Protein AF-A0A7V5V7D2-F1 (afdb_monomer_lite)

Secondary structure (DSSP, 8-state):
-----TTSGGGSS-TTSSPPPPP--SSSEETTEEPPHHHHS--HHHHHHHHHHHHHHHHHHH-GGGGGG----HHHHHHHHHTT-HHHHHHHHT-

pLDDT: mean 74.31, std 16.1, range [40.56, 91.81]

Foldseek 3Di:
DDDPDPPAVCVPDPNFLFHWADDDDDDQADPNDGDDVLVVVPPPLSVVLNRLLRRLVCCLVPPLVSLLRGDDDPSNLVSCVVVVNNVVSVVSNVD

Sequence (95 aa):
GVLGCSESVTNDTFSHGLLKHPQYTRPRIFENCEVPAELLTGNHAEIAAFRLSQSVRLTIERRPELLAGVTFTDKERKVLSRVGLLDDVLRLQNT

Structure (mmCIF, N/CA/C/O backbone):
data_AF-A0A7V5V7D2-F1
#
_entry.id   AF-A0A7V5V7D2-F1
#
loop_
_atom_site.group_PDB
_atom_site.id
_atom_site.type_symbol
_atom_site.label_atom_id
_atom_site.label_alt_id
_atom_site.label_comp_id
_atom_site.label_asym_id
_atom_site.label_entity_id
_atom_site.label_seq_id
_atom_site.pdbx_PDB_ins_code
_atom_site.Cartn_x
_atom_site.Cartn_y
_atom_site.Cartn_z
_atom_site.occupancy
_atom_site.B_iso_or_equiv
_atom_site.auth_seq_id
_atom_site.auth_comp_id
_atom_site.auth_asym_id
_atom_site.auth_atom_id
_atom_site.pdbx_PDB_model_num
ATOM 1 N N . GLY A 1 1 ? 29.578 -4.066 18.246 1.00 43.38 1 GLY A N 1
ATOM 2 C CA . GLY A 1 1 ? 29.403 -4.387 16.818 1.00 43.38 1 GLY A CA 1
ATOM 3 C C . GLY A 1 1 ? 28.601 -3.273 16.194 1.00 43.38 1 GLY A C 1
ATOM 4 O O . GLY A 1 1 ? 27.555 -2.939 16.726 1.00 43.38 1 GLY A O 1
ATOM 5 N N . VAL A 1 2 ? 29.164 -2.633 15.175 1.00 43.16 2 VAL A N 1
ATOM 6 C CA . VAL A 1 2 ? 28.718 -1.368 14.580 1.00 43.16 2 VAL A CA 1
ATOM 7 C C . VAL A 1 2 ? 27.532 -1.634 13.647 1.00 43.16 2 VAL A C 1
ATOM 9 O O . VAL A 1 2 ? 27.697 -2.301 12.630 1.00 43.16 2 VAL A O 1
ATOM 12 N N . LEU A 1 3 ? 26.341 -1.145 14.000 1.00 46.75 3 LEU A N 1
ATOM 13 C CA . LEU A 1 3 ? 25.191 -1.093 13.094 1.00 46.75 3 LEU A CA 1
ATOM 14 C C . LEU A 1 3 ? 25.367 0.143 12.206 1.00 46.75 3 LEU A C 1
ATOM 16 O O . LEU A 1 3 ? 25.176 1.273 12.649 1.00 46.75 3 LEU A O 1
ATOM 20 N N . GLY A 1 4 ? 25.827 -0.072 10.975 1.00 42.78 4 GLY A N 1
ATOM 21 C CA . GLY A 1 4 ? 25.874 0.968 9.955 1.00 42.78 4 GLY A CA 1
ATOM 22 C C . GLY A 1 4 ? 24.461 1.325 9.486 1.00 42.78 4 GLY A C 1
ATOM 23 O O . GLY A 1 4 ? 23.663 0.436 9.209 1.00 42.78 4 GLY A O 1
ATOM 24 N N . CYS A 1 5 ? 24.202 2.628 9.360 1.00 41.97 5 CYS A N 1
ATOM 25 C CA . CYS A 1 5 ? 22.970 3.265 8.873 1.00 41.97 5 CYS A CA 1
ATOM 26 C C . CYS A 1 5 ? 21.747 3.215 9.805 1.00 41.97 5 CYS A C 1
ATOM 28 O O . CYS A 1 5 ? 20.857 2.373 9.685 1.00 41.97 5 CYS A O 1
ATOM 30 N N . SER A 1 6 ? 21.644 4.255 10.635 1.00 44.66 6 SER A N 1
ATOM 31 C CA . SER A 1 6 ? 20.481 4.629 11.452 1.00 44.66 6 SER A CA 1
ATOM 32 C C . SER A 1 6 ? 19.212 4.987 10.652 1.00 44.66 6 SER A C 1
ATOM 34 O O . SER A 1 6 ? 18.186 5.279 11.254 1.00 44.66 6 SER A O 1
ATOM 36 N N . GLU A 1 7 ? 19.251 4.965 9.315 1.00 45.69 7 GLU A N 1
ATOM 37 C CA . GLU A 1 7 ? 18.092 5.233 8.443 1.00 45.69 7 GLU A CA 1
ATOM 38 C C . GLU A 1 7 ? 17.262 3.982 8.104 1.00 45.69 7 GLU A C 1
ATOM 40 O O . GLU A 1 7 ? 16.158 4.107 7.576 1.00 45.69 7 GLU A O 1
ATOM 45 N N . SER A 1 8 ? 17.743 2.773 8.422 1.00 43.75 8 SER A N 1
ATOM 46 C CA . SER A 1 8 ? 17.006 1.534 8.105 1.00 43.75 8 SER A CA 1
ATOM 47 C C . SER A 1 8 ? 15.814 1.287 9.038 1.00 43.75 8 SER A C 1
ATOM 49 O O . SER A 1 8 ? 14.826 0.692 8.623 1.00 43.75 8 SER A O 1
ATOM 51 N N . VAL A 1 9 ? 15.869 1.814 10.266 1.00 41.94 9 VAL A N 1
ATOM 52 C CA . VAL A 1 9 ? 14.936 1.460 11.352 1.00 41.94 9 VAL A CA 1
ATOM 53 C C . VAL A 1 9 ? 13.559 2.127 11.203 1.00 41.94 9 VAL A C 1
ATOM 55 O O . VAL A 1 9 ? 12.562 1.623 11.712 1.00 41.94 9 VAL A O 1
ATOM 58 N N . THR A 1 10 ? 13.451 3.237 10.471 1.00 44.94 10 THR A N 1
ATOM 59 C CA . THR A 1 10 ? 12.162 3.943 10.316 1.00 44.94 10 THR A CA 1
ATOM 60 C C . THR A 1 10 ? 11.306 3.368 9.181 1.00 44.94 10 THR A C 1
ATOM 62 O O . THR A 1 10 ? 10.090 3.551 9.155 1.00 44.94 10 THR A O 1
ATOM 65 N N . ASN A 1 11 ? 11.925 2.634 8.252 1.00 42.91 11 ASN A N 1
ATOM 66 C CA . ASN A 1 11 ? 11.246 1.952 7.143 1.00 42.91 11 ASN A CA 1
ATOM 67 C C . ASN A 1 11 ? 11.107 0.436 7.401 1.00 42.91 11 ASN A C 1
ATOM 69 O O . ASN A 1 11 ? 10.815 -0.355 6.498 1.00 42.91 11 ASN A O 1
ATOM 73 N N . ASP A 1 12 ? 11.388 0.030 8.640 1.00 40.56 12 ASP A N 1
ATOM 74 C CA . ASP A 1 12 ? 11.565 -1.347 9.061 1.00 40.56 12 ASP A CA 1
ATOM 75 C C . ASP A 1 12 ? 10.213 -1.998 9.356 1.00 40.56 12 ASP A C 1
ATOM 77 O O . ASP A 1 12 ? 9.625 -1.847 10.421 1.00 40.56 12 ASP A O 1
ATOM 81 N N . THR A 1 13 ? 9.733 -2.755 8.371 1.00 45.19 13 THR A N 1
ATOM 82 C CA . THR A 1 13 ? 8.993 -4.021 8.536 1.00 45.19 13 THR A CA 1
ATOM 83 C C . THR A 1 13 ? 7.592 -3.974 9.193 1.00 45.19 13 THR A C 1
ATOM 85 O O . THR A 1 13 ? 6.813 -4.894 8.957 1.00 45.19 13 THR A O 1
ATOM 88 N N . PHE A 1 14 ? 7.202 -2.901 9.889 1.00 47.53 14 PHE A N 1
ATOM 89 C CA . PHE A 1 14 ? 5.909 -2.738 10.577 1.00 47.53 14 PHE A CA 1
ATOM 90 C C . PHE A 1 14 ? 5.198 -1.403 10.297 1.00 47.53 14 PHE A C 1
ATOM 92 O O . PHE A 1 14 ? 4.136 -1.158 10.868 1.00 47.53 14 PHE A O 1
ATOM 99 N N . SER A 1 15 ? 5.737 -0.543 9.424 1.00 47.50 15 SER A N 1
ATOM 100 C CA . SER A 1 15 ? 5.409 0.893 9.400 1.00 47.50 15 SER A CA 1
ATOM 101 C C . SER A 1 15 ? 3.936 1.273 9.188 1.00 47.50 15 SER A C 1
ATOM 103 O O . SER A 1 15 ? 3.586 2.402 9.504 1.00 47.50 15 SER A O 1
ATOM 105 N N . HIS A 1 16 ? 3.051 0.377 8.736 1.00 57.41 16 HIS A N 1
ATOM 106 C CA . HIS A 1 16 ? 1.626 0.703 8.562 1.00 57.41 16 HIS A CA 1
ATOM 107 C C . HIS A 1 16 ? 0.658 -0.438 8.889 1.00 57.41 16 HIS A C 1
ATOM 109 O O . HIS A 1 16 ? -0.446 -0.446 8.367 1.00 57.41 16 HIS A O 1
ATOM 115 N N . GLY A 1 17 ? 1.047 -1.438 9.687 1.00 68.69 17 GLY A N 1
ATOM 116 C CA . GLY A 1 17 ? 0.146 -2.553 10.026 1.00 68.69 17 GLY A CA 1
ATOM 117 C C . GLY A 1 17 ? -0.235 -3.477 8.856 1.00 68.69 17 GLY A C 1
ATOM 118 O O . GLY A 1 17 ? -0.961 -4.434 9.071 1.00 68.69 17 GLY A O 1
ATOM 119 N N . LEU A 1 18 ? 0.275 -3.246 7.641 1.00 79.81 18 LEU A N 1
ATOM 120 C CA . LEU A 1 18 ? 0.053 -4.083 6.455 1.00 79.81 18 LEU A CA 1
ATOM 121 C C . LEU A 1 18 ? 1.140 -5.149 6.292 1.00 79.81 18 LEU A C 1
ATOM 123 O O . LEU A 1 18 ? 2.272 -4.990 6.754 1.00 79.81 18 LEU A O 1
ATOM 127 N N . LEU A 1 19 ? 0.825 -6.215 5.554 1.00 80.94 19 LEU A N 1
ATOM 128 C CA . LEU A 1 19 ? 1.827 -7.199 5.151 1.00 80.94 19 LEU A CA 1
ATOM 129 C C . LEU A 1 19 ? 2.828 -6.598 4.162 1.00 80.94 19 LEU A C 1
ATOM 131 O O . LEU A 1 19 ? 2.473 -5.827 3.270 1.00 80.94 19 LEU A O 1
ATOM 135 N N . LYS A 1 20 ? 4.099 -6.986 4.290 1.00 76.38 20 LYS A N 1
ATOM 136 C CA . LYS A 1 20 ? 5.176 -6.477 3.436 1.00 76.38 20 LYS A CA 1
ATOM 137 C C . LYS A 1 20 ? 4.923 -6.839 1.970 1.00 76.38 20 LYS A C 1
ATOM 139 O O . LYS A 1 20 ? 4.584 -7.977 1.648 1.00 76.38 20 LYS A O 1
ATOM 144 N N . HIS A 1 21 ? 5.117 -5.864 1.085 1.00 77.94 21 HIS A N 1
ATOM 145 C CA . HIS A 1 21 ? 5.030 -6.079 -0.356 1.00 77.94 21 HIS A CA 1
ATOM 146 C C . HIS A 1 21 ? 6.083 -7.101 -0.833 1.00 77.94 21 HIS A C 1
ATOM 148 O O . HIS A 1 21 ? 7.148 -7.223 -0.213 1.00 77.94 21 HIS A O 1
ATOM 154 N N . PRO A 1 22 ? 5.841 -7.801 -1.956 1.00 76.19 22 PRO A N 1
ATOM 155 C CA . PRO A 1 22 ? 6.837 -8.666 -2.570 1.00 76.19 22 PRO A CA 1
ATOM 156 C C . PRO A 1 22 ? 8.121 -7.881 -2.862 1.00 76.19 22 PRO A C 1
ATOM 158 O O . PRO A 1 22 ? 8.093 -6.713 -3.272 1.00 76.19 22 PRO A O 1
ATOM 161 N N . GLN A 1 23 ? 9.257 -8.520 -2.592 1.00 74.81 23 GLN A N 1
ATOM 162 C CA . GLN A 1 23 ? 10.576 -7.988 -2.904 1.00 74.81 23 GLN A CA 1
ATOM 163 C C . GLN A 1 23 ? 11.092 -8.682 -4.154 1.00 74.81 23 GLN A C 1
ATOM 165 O O . GLN A 1 23 ? 11.170 -9.906 -4.200 1.00 74.81 23 GLN A O 1
ATOM 170 N N . TYR A 1 24 ? 11.450 -7.881 -5.149 1.00 70.19 24 TYR A N 1
ATOM 171 C CA . TYR A 1 24 ? 12.009 -8.361 -6.402 1.00 70.19 24 TYR A CA 1
ATOM 172 C C . TYR A 1 24 ? 13.506 -8.084 -6.411 1.00 70.19 24 TYR A C 1
ATOM 174 O O . TYR A 1 24 ? 13.949 -6.969 -6.126 1.00 70.19 24 TYR A O 1
ATOM 182 N N . THR A 1 25 ? 14.281 -9.106 -6.747 1.00 71.75 25 THR A N 1
ATOM 183 C CA . THR A 1 25 ? 15.722 -9.015 -6.966 1.00 71.75 25 THR A CA 1
ATOM 184 C C . THR A 1 25 ? 16.035 -9.502 -8.377 1.00 71.75 25 THR A C 1
ATOM 186 O O . THR A 1 25 ? 15.170 -10.004 -9.089 1.00 71.75 25 THR A O 1
ATOM 189 N N . ARG A 1 26 ? 17.274 -9.295 -8.828 1.00 66.81 26 ARG A N 1
ATOM 190 C CA . ARG A 1 26 ? 17.723 -9.854 -10.110 1.00 66.81 26 ARG A CA 1
ATOM 191 C C . ARG A 1 26 ? 17.727 -11.388 -10.005 1.00 66.81 26 ARG A C 1
ATOM 193 O O . ARG A 1 26 ? 18.178 -11.875 -8.967 1.00 66.81 26 ARG A O 1
ATOM 200 N N . PRO A 1 27 ? 17.328 -12.140 -11.052 1.00 70.12 27 PRO A N 1
ATOM 201 C CA . PRO A 1 27 ? 17.078 -11.746 -12.453 1.00 70.12 27 PRO A CA 1
ATOM 202 C C . PRO A 1 27 ? 15.656 -11.222 -12.762 1.00 70.12 27 PRO A C 1
ATOM 204 O O . PRO A 1 27 ? 14.725 -11.422 -11.998 1.00 70.12 27 PRO A O 1
ATOM 207 N N . ARG A 1 28 ? 15.486 -10.545 -13.914 1.00 61.31 28 ARG A N 1
ATOM 208 C CA . ARG A 1 28 ? 14.225 -9.889 -14.351 1.00 61.31 28 ARG A CA 1
ATOM 209 C C . ARG A 1 28 ? 13.051 -10.855 -14.590 1.00 61.31 28 ARG A C 1
ATOM 211 O O . ARG A 1 28 ? 11.902 -10.428 -14.555 1.00 61.31 28 ARG A O 1
ATOM 218 N N . ILE A 1 29 ? 13.345 -12.120 -14.864 1.00 65.06 29 ILE A N 1
ATOM 219 C CA . ILE A 1 29 ? 12.361 -13.191 -15.008 1.00 65.06 29 ILE A CA 1
ATOM 220 C C . ILE A 1 29 ? 12.827 -14.296 -14.074 1.00 65.06 29 ILE A C 1
ATOM 222 O O . ILE A 1 29 ? 13.949 -14.786 -14.216 1.00 65.06 29 ILE A O 1
ATOM 226 N N . PHE A 1 30 ? 11.988 -14.656 -13.113 1.00 57.22 30 PHE A N 1
ATOM 227 C CA . PHE A 1 30 ? 12.255 -15.750 -12.192 1.00 57.22 30 PHE A CA 1
ATOM 228 C C . PHE A 1 30 ? 11.013 -16.637 -12.145 1.00 57.22 30 PHE A C 1
ATOM 230 O O . PHE A 1 30 ? 9.926 -16.141 -11.872 1.00 57.22 30 PHE A O 1
ATOM 237 N N . GLU A 1 31 ? 11.160 -17.919 -12.493 1.00 55.47 31 GLU A N 1
ATOM 238 C CA . GLU A 1 31 ? 10.067 -18.912 -12.505 1.00 55.47 31 GLU A CA 1
ATOM 239 C C . GLU A 1 31 ? 8.781 -18.425 -13.208 1.00 55.47 31 GLU A C 1
ATOM 241 O O . GLU A 1 31 ? 7.687 -18.477 -12.652 1.00 55.47 31 GLU A O 1
ATOM 246 N N . ASN A 1 32 ? 8.913 -17.895 -14.431 1.00 62.12 32 ASN A N 1
ATOM 247 C CA . ASN A 1 32 ? 7.811 -17.348 -15.243 1.00 62.12 32 ASN A CA 1
ATOM 248 C C . ASN A 1 32 ? 7.078 -16.135 -14.630 1.00 62.12 32 ASN A C 1
ATOM 250 O O . ASN A 1 32 ? 6.104 -15.657 -15.209 1.00 62.12 32 ASN A O 1
ATOM 254 N N . CYS A 1 33 ? 7.566 -15.592 -13.512 1.00 54.56 33 CYS A N 1
ATOM 255 C CA . CYS A 1 33 ? 7.143 -14.305 -12.979 1.00 54.56 33 CYS A CA 1
ATOM 256 C C . CYS A 1 33 ? 8.056 -13.212 -13.545 1.00 54.56 33 CYS A C 1
ATOM 258 O O . CYS A 1 33 ? 9.254 -13.159 -13.246 1.00 54.56 33 CYS A O 1
ATOM 260 N N . GLU A 1 34 ? 7.502 -12.343 -14.388 1.00 65.06 34 GLU A N 1
ATOM 261 C CA . GLU A 1 34 ? 8.211 -11.155 -14.857 1.00 65.06 34 GLU A CA 1
ATOM 262 C C . GLU A 1 34 ? 8.179 -10.059 -13.794 1.00 65.06 34 GLU A C 1
ATOM 264 O O . GLU A 1 34 ? 7.156 -9.818 -13.150 1.00 65.06 34 GLU A O 1
ATOM 269 N N . VAL A 1 35 ? 9.306 -9.365 -13.628 1.00 64.19 35 VAL A N 1
ATOM 270 C CA . VAL A 1 35 ? 9.343 -8.148 -12.818 1.00 64.19 35 VAL A CA 1
ATOM 271 C C . VAL A 1 35 ? 8.411 -7.105 -13.460 1.00 64.19 35 VAL A C 1
ATOM 273 O O . VAL A 1 35 ? 8.602 -6.785 -14.637 1.00 64.19 35 VAL A O 1
ATOM 276 N N . PRO A 1 36 ? 7.445 -6.554 -12.701 1.00 68.38 36 PRO A N 1
ATOM 277 C CA . PRO A 1 36 ? 6.496 -5.560 -13.191 1.00 68.38 36 PRO A CA 1
ATOM 278 C C . PRO A 1 36 ? 7.184 -4.394 -13.911 1.00 68.38 36 PRO A C 1
ATOM 280 O O . PRO A 1 36 ? 8.222 -3.895 -13.461 1.00 68.38 36 PRO A O 1
ATOM 283 N N . ALA A 1 37 ? 6.604 -3.939 -15.024 1.00 68.81 37 ALA A N 1
ATOM 284 C CA . ALA A 1 37 ? 7.165 -2.865 -15.846 1.00 68.81 37 ALA A CA 1
ATOM 285 C C . ALA A 1 37 ? 7.321 -1.543 -15.067 1.00 68.81 37 ALA A C 1
ATOM 287 O O . ALA A 1 37 ? 8.238 -0.758 -15.325 1.00 68.81 37 ALA A O 1
ATOM 288 N N . GLU A 1 38 ? 6.483 -1.330 -14.054 1.00 68.81 38 GLU A N 1
ATOM 289 C CA . GLU A 1 38 ? 6.527 -0.199 -13.128 1.00 68.81 38 GLU A CA 1
ATOM 290 C C . GLU A 1 38 ? 7.832 -0.170 -12.317 1.00 68.81 38 GLU A C 1
ATOM 292 O O . GLU A 1 38 ? 8.355 0.900 -12.016 1.00 68.81 38 GLU A O 1
ATOM 297 N N . LEU A 1 39 ? 8.417 -1.337 -12.015 1.00 65.50 39 LEU A N 1
ATOM 298 C CA . LEU A 1 39 ? 9.705 -1.442 -11.319 1.00 65.50 39 LEU A CA 1
ATOM 299 C C . LEU A 1 39 ? 10.909 -1.214 -12.246 1.00 65.50 39 LEU A C 1
ATOM 301 O O . LEU A 1 39 ? 12.016 -0.982 -11.763 1.00 65.50 39 LEU A O 1
ATOM 305 N N . LEU A 1 40 ? 10.705 -1.263 -13.565 1.00 65.94 40 LEU A N 1
ATOM 306 C CA . LEU A 1 40 ? 11.761 -1.146 -14.577 1.00 65.94 40 LEU A CA 1
ATOM 307 C C . LEU A 1 40 ? 11.917 0.274 -15.133 1.00 65.94 40 LEU A C 1
ATOM 309 O O . LEU A 1 40 ? 12.957 0.599 -15.700 1.00 65.94 40 LEU A O 1
ATOM 313 N N . THR A 1 41 ? 10.906 1.125 -14.963 1.00 66.38 41 THR A N 1
ATOM 314 C CA . THR A 1 41 ? 10.891 2.506 -15.480 1.00 66.38 41 THR A CA 1
ATOM 315 C C . THR A 1 41 ? 11.631 3.506 -14.588 1.00 66.38 41 THR A C 1
ATOM 317 O O . THR A 1 41 ? 11.845 4.643 -14.998 1.00 66.38 41 THR A O 1
ATOM 320 N N . GLY A 1 42 ? 12.042 3.109 -13.375 1.00 70.12 42 GLY A N 1
ATOM 321 C CA . GLY A 1 42 ? 12.786 3.969 -12.444 1.00 70.12 42 GLY A CA 1
ATOM 322 C C . GLY A 1 42 ? 11.957 5.097 -11.814 1.00 70.12 42 GLY A C 1
ATOM 323 O O . GLY A 1 42 ? 12.504 5.949 -11.117 1.00 70.12 42 GLY A 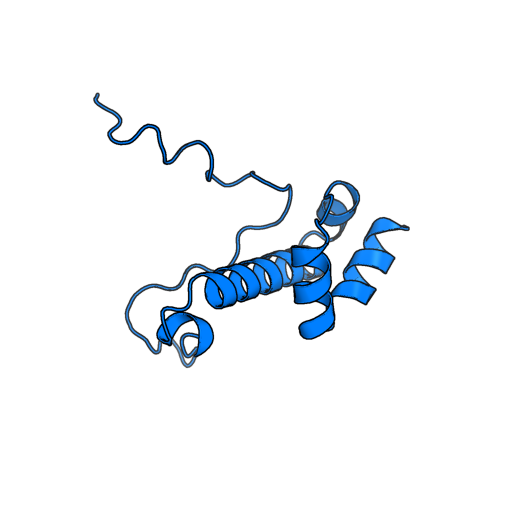O 1
ATOM 324 N N . ASN A 1 43 ? 10.638 5.118 -12.026 1.00 80.56 43 ASN A N 1
ATOM 325 C CA . ASN A 1 43 ? 9.764 6.127 -11.443 1.00 80.56 43 ASN A CA 1
ATOM 326 C C . ASN A 1 43 ? 9.427 5.765 -9.990 1.00 80.56 43 ASN A C 1
ATOM 328 O O . ASN A 1 43 ? 8.567 4.928 -9.723 1.00 80.56 43 ASN A O 1
ATOM 332 N N . HIS A 1 44 ? 10.089 6.427 -9.040 1.00 78.94 44 HIS A N 1
ATOM 333 C CA . HIS A 1 44 ? 9.898 6.186 -7.608 1.00 78.94 44 HIS A CA 1
ATOM 334 C C . HIS A 1 44 ? 8.433 6.288 -7.147 1.00 78.94 44 HIS A C 1
ATOM 336 O O . HIS A 1 44 ? 8.043 5.555 -6.238 1.00 78.94 44 HIS A O 1
ATOM 342 N N . ALA A 1 45 ? 7.614 7.146 -7.769 1.00 80.44 45 ALA A N 1
ATOM 343 C CA . ALA A 1 45 ? 6.204 7.293 -7.407 1.00 80.44 45 ALA A CA 1
ATOM 344 C C . ALA A 1 45 ? 5.365 6.080 -7.843 1.00 80.44 45 ALA A C 1
ATOM 346 O O . ALA A 1 45 ? 4.580 5.561 -7.051 1.00 80.44 45 ALA A O 1
ATOM 347 N N . GLU A 1 46 ? 5.571 5.591 -9.067 1.00 80.75 46 GLU A N 1
ATOM 348 C CA . GLU A 1 46 ? 4.890 4.392 -9.580 1.00 80.75 46 GLU A CA 1
ATOM 349 C C . GLU A 1 46 ? 5.371 3.133 -8.840 1.00 80.75 46 GLU A C 1
ATOM 351 O O . GLU A 1 46 ? 4.564 2.280 -8.480 1.00 80.75 46 GLU A O 1
ATOM 356 N N . ILE A 1 47 ? 6.661 3.056 -8.490 1.00 82.19 47 ILE A N 1
ATOM 357 C CA . ILE A 1 47 ? 7.211 1.979 -7.653 1.00 82.19 47 ILE A CA 1
ATOM 358 C C . ILE A 1 47 ? 6.543 1.966 -6.272 1.00 82.19 47 ILE A C 1
ATOM 360 O O . ILE A 1 47 ? 6.169 0.901 -5.778 1.00 82.19 47 ILE A O 1
ATOM 364 N N . ALA A 1 48 ? 6.389 3.129 -5.633 1.00 82.00 48 ALA A N 1
ATOM 365 C CA . ALA A 1 48 ? 5.719 3.235 -4.339 1.00 82.00 48 ALA A CA 1
ATOM 366 C C . ALA A 1 48 ? 4.236 2.842 -4.436 1.00 82.00 48 ALA A C 1
ATOM 368 O O . ALA A 1 48 ? 3.749 2.078 -3.602 1.00 82.00 48 ALA A O 1
ATOM 369 N N . ALA A 1 49 ? 3.544 3.293 -5.487 1.00 84.94 49 ALA A N 1
ATOM 370 C CA . ALA A 1 49 ? 2.156 2.932 -5.755 1.00 84.94 49 ALA A CA 1
ATOM 371 C C . ALA A 1 49 ? 1.984 1.417 -5.960 1.00 84.94 49 ALA A C 1
ATOM 373 O O . ALA A 1 49 ? 1.109 0.795 -5.353 1.00 84.94 49 ALA A O 1
ATOM 374 N N . PHE A 1 50 ? 2.869 0.803 -6.747 1.00 85.44 50 PHE A N 1
ATOM 375 C CA . PHE A 1 50 ? 2.880 -0.637 -6.967 1.00 85.44 50 PHE A CA 1
ATOM 376 C C . PHE A 1 50 ? 3.120 -1.401 -5.658 1.00 85.44 50 PHE A C 1
ATOM 378 O O . PHE A 1 50 ? 2.344 -2.291 -5.308 1.00 85.44 50 PHE A O 1
ATOM 385 N N . ARG A 1 51 ? 4.143 -1.014 -4.884 1.00 85.31 51 ARG A N 1
ATOM 386 C CA . ARG A 1 51 ? 4.449 -1.621 -3.578 1.00 85.31 51 ARG A CA 1
ATOM 387 C C . ARG A 1 51 ? 3.252 -1.569 -2.630 1.00 85.31 51 ARG A C 1
ATOM 389 O O . ARG A 1 51 ? 2.918 -2.590 -2.035 1.00 85.31 51 ARG A O 1
ATOM 396 N N . LEU A 1 52 ? 2.584 -0.420 -2.534 1.00 86.38 52 LEU A N 1
ATOM 397 C CA . LEU A 1 52 ? 1.375 -0.267 -1.727 1.00 86.38 52 LEU A CA 1
ATOM 398 C C . LEU A 1 52 ? 0.262 -1.208 -2.203 1.00 86.38 52 LEU A C 1
ATOM 400 O O . LEU A 1 52 ? -0.291 -1.950 -1.397 1.00 86.38 52 LE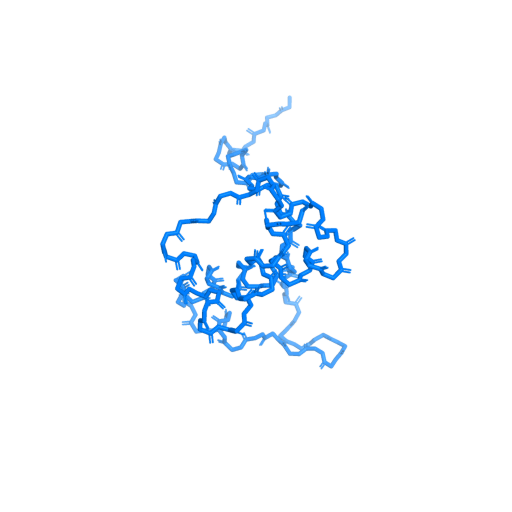U A O 1
ATOM 404 N N . SER A 1 53 ? -0.039 -1.216 -3.505 1.00 88.31 53 SER A N 1
ATOM 405 C CA . SER A 1 53 ? -1.108 -2.060 -4.056 1.00 88.31 53 SER A CA 1
ATOM 406 C C . SER A 1 53 ? -0.891 -3.546 -3.760 1.00 88.31 53 SER A C 1
ATOM 408 O O . SER A 1 53 ? -1.818 -4.240 -3.349 1.00 88.31 53 SER A O 1
ATOM 410 N N . GLN A 1 54 ? 0.350 -4.025 -3.887 1.00 88.38 54 GLN A N 1
ATOM 411 C CA . GLN A 1 54 ? 0.700 -5.413 -3.604 1.00 88.38 54 GLN A CA 1
ATOM 412 C C . GLN A 1 54 ? 0.640 -5.730 -2.110 1.00 88.38 54 GLN A C 1
ATOM 414 O O . GLN A 1 54 ? 0.151 -6.789 -1.730 1.00 88.38 54 GLN A O 1
ATOM 419 N N . SER A 1 55 ? 1.114 -4.813 -1.261 1.00 88.38 55 SER A N 1
ATOM 420 C CA . SER A 1 55 ? 1.020 -4.938 0.197 1.00 88.38 55 SER A CA 1
ATOM 421 C C . SER A 1 55 ? -0.436 -5.065 0.648 1.00 88.38 55 SER A C 1
ATOM 423 O O . SER A 1 55 ? -0.780 -5.998 1.377 1.00 88.38 55 SER A O 1
ATOM 425 N N . VAL A 1 56 ? -1.312 -4.187 0.153 1.00 88.81 56 VAL A N 1
ATOM 426 C CA . VAL A 1 56 ? -2.744 -4.217 0.464 1.00 88.81 56 VAL A CA 1
ATOM 427 C C . VAL A 1 56 ? -3.387 -5.495 -0.053 1.00 88.81 56 VAL A C 1
ATOM 429 O O . VAL A 1 56 ? -4.057 -6.171 0.717 1.00 88.81 56 VAL A O 1
ATOM 432 N N . ARG A 1 57 ? -3.127 -5.886 -1.304 1.00 89.44 57 ARG A N 1
ATOM 433 C CA . ARG A 1 57 ? -3.670 -7.126 -1.873 1.00 89.44 57 ARG A CA 1
ATOM 434 C C . ARG A 1 57 ? -3.291 -8.357 -1.050 1.00 89.44 57 ARG A C 1
ATOM 436 O O . ARG A 1 57 ? -4.159 -9.152 -0.706 1.00 89.44 57 ARG A O 1
ATOM 443 N N . LEU A 1 58 ? -2.014 -8.483 -0.682 1.00 88.19 58 LEU A N 1
ATOM 444 C CA . LEU A 1 58 ? -1.545 -9.592 0.148 1.00 88.19 58 LEU A CA 1
ATOM 445 C C . LEU A 1 58 ? -2.208 -9.572 1.530 1.00 88.19 58 LEU A C 1
ATOM 447 O O . LEU A 1 58 ? -2.521 -10.622 2.085 1.00 88.19 58 LEU A O 1
ATOM 451 N N . THR A 1 59 ? -2.412 -8.374 2.082 1.00 89.44 59 THR A N 1
ATOM 452 C CA . THR A 1 59 ? -3.089 -8.184 3.366 1.00 89.44 59 THR A CA 1
ATOM 453 C C . THR A 1 59 ? -4.550 -8.615 3.271 1.00 89.44 59 THR A C 1
ATOM 455 O O . THR A 1 59 ? -4.972 -9.406 4.098 1.00 89.44 59 THR A O 1
ATOM 458 N N . ILE A 1 60 ? -5.290 -8.214 2.234 1.00 89.31 60 ILE A N 1
ATOM 459 C CA . ILE A 1 60 ? -6.673 -8.660 1.993 1.00 89.31 60 ILE A CA 1
ATOM 460 C C . ILE A 1 60 ? -6.749 -10.192 1.900 1.00 89.31 60 ILE A C 1
ATOM 462 O O . ILE A 1 60 ? -7.598 -10.804 2.539 1.00 89.31 60 ILE A O 1
ATOM 466 N N . GLU A 1 61 ? -5.851 -10.817 1.131 1.00 88.62 61 GLU A N 1
ATOM 467 C CA . GLU A 1 61 ? -5.873 -12.267 0.893 1.00 88.62 61 GLU A CA 1
ATOM 468 C C . GLU A 1 61 ? -5.459 -13.095 2.120 1.00 88.62 61 GLU A C 1
ATOM 470 O O . GLU A 1 61 ? -5.973 -14.196 2.316 1.00 88.62 61 GLU A O 1
ATOM 475 N N . ARG A 1 62 ? -4.504 -12.615 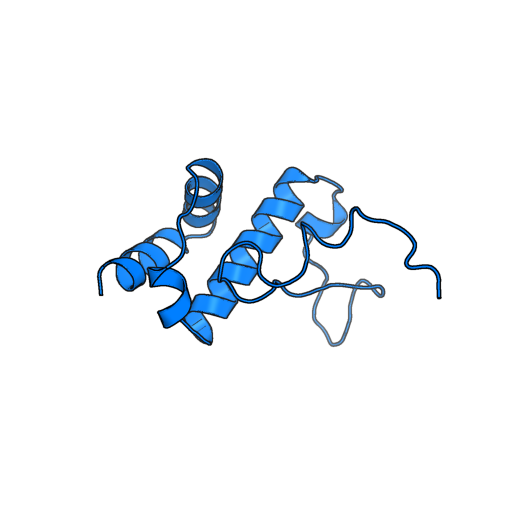2.930 1.00 87.88 62 ARG A N 1
ATOM 476 C CA . ARG A 1 62 ? -3.922 -13.407 4.030 1.00 87.88 62 ARG A CA 1
ATOM 477 C C . ARG A 1 62 ? -4.336 -12.979 5.426 1.00 87.88 62 ARG A C 1
ATOM 479 O O . ARG A 1 62 ? -4.392 -13.839 6.301 1.00 87.88 62 ARG A O 1
ATOM 486 N N . ARG A 1 63 ? -4.508 -11.680 5.651 1.00 87.81 63 ARG A N 1
ATOM 487 C CA . ARG A 1 63 ? -4.786 -11.081 6.962 1.00 87.81 63 ARG A CA 1
ATOM 488 C C . ARG A 1 63 ? -5.667 -9.831 6.838 1.00 87.81 63 ARG A C 1
ATOM 490 O O . ARG A 1 63 ? -5.187 -8.723 7.105 1.00 87.81 63 ARG A O 1
ATOM 497 N N . PRO A 1 64 ? -6.929 -9.972 6.395 1.00 87.12 64 PRO A N 1
ATOM 498 C CA . PRO A 1 64 ? -7.833 -8.837 6.217 1.00 87.12 64 PRO A CA 1
ATOM 499 C C . PRO A 1 64 ? -8.075 -8.063 7.520 1.00 87.12 64 PRO A C 1
ATOM 501 O O . PRO A 1 64 ? -8.292 -6.856 7.477 1.00 87.12 64 PRO A O 1
ATOM 504 N N . GLU A 1 65 ? -7.955 -8.722 8.677 1.00 85.50 65 GLU A N 1
ATOM 505 C CA . GLU A 1 65 ? -8.089 -8.124 10.008 1.00 85.50 65 GLU A CA 1
ATOM 506 C C . GLU A 1 65 ? -7.108 -6.976 10.261 1.00 85.50 65 GLU A C 1
ATOM 508 O O . GLU A 1 65 ? -7.393 -6.064 11.035 1.00 85.50 65 GLU A O 1
ATOM 513 N N . LEU A 1 66 ? -5.955 -6.989 9.587 1.00 84.81 66 LEU A N 1
ATOM 514 C CA . LEU A 1 66 ? -4.961 -5.940 9.735 1.00 84.81 66 LEU A CA 1
ATOM 515 C C . LEU A 1 66 ? -5.447 -4.608 9.158 1.00 84.81 66 LEU A C 1
ATOM 517 O O . LEU A 1 66 ? -5.084 -3.567 9.692 1.00 84.81 66 LEU A O 1
ATOM 521 N N . LEU A 1 67 ? -6.300 -4.618 8.125 1.00 85.88 67 LEU A N 1
ATOM 522 C CA . LEU A 1 67 ? -6.751 -3.406 7.426 1.00 85.88 67 LEU A CA 1
ATOM 523 C C . LEU A 1 67 ? -7.622 -2.492 8.287 1.00 85.88 67 LEU A C 1
ATOM 525 O O . LEU A 1 67 ? -7.612 -1.279 8.068 1.00 85.88 67 LEU A O 1
ATOM 529 N N . ALA A 1 68 ? -8.333 -3.050 9.267 1.00 82.75 68 ALA A N 1
ATOM 530 C CA . ALA A 1 68 ? -9.192 -2.292 10.173 1.00 82.75 68 ALA A CA 1
ATOM 531 C C . ALA A 1 68 ? -8.406 -1.255 10.999 1.00 82.75 68 ALA A C 1
ATOM 533 O O . ALA A 1 68 ? -8.920 -0.185 11.308 1.00 82.75 68 ALA A O 1
ATOM 534 N N . GLY A 1 69 ? -7.137 -1.541 11.319 1.00 79.81 69 GLY A N 1
ATOM 535 C CA . GLY A 1 69 ? -6.263 -0.642 12.079 1.00 79.81 69 GLY A CA 1
ATOM 536 C C . GLY A 1 69 ? -5.433 0.327 11.231 1.00 79.81 69 GLY A C 1
ATOM 537 O O . GLY A 1 69 ? -4.654 1.099 11.791 1.00 79.81 69 GLY A O 1
ATOM 538 N N . VAL A 1 70 ? -5.548 0.282 9.899 1.00 84.94 70 VAL A N 1
ATOM 539 C CA . VAL A 1 70 ? -4.683 1.050 8.989 1.00 84.94 70 VAL A CA 1
ATOM 540 C C . VAL A 1 70 ? -5.389 2.288 8.466 1.00 84.94 70 VAL A C 1
ATOM 542 O O . VAL A 1 70 ? -6.433 2.214 7.825 1.00 84.94 70 VAL A O 1
ATOM 545 N N . THR A 1 71 ? -4.764 3.447 8.641 1.00 83.44 71 THR A N 1
ATOM 546 C CA . THR A 1 71 ? -5.247 4.692 8.041 1.00 83.44 71 THR A CA 1
ATOM 547 C C . THR A 1 71 ? -4.490 4.973 6.751 1.00 83.44 71 THR A C 1
ATOM 549 O O . THR A 1 71 ? -3.291 5.233 6.779 1.00 83.44 71 THR A O 1
ATOM 552 N N . PHE A 1 72 ? -5.203 4.969 5.625 1.00 85.31 72 PHE A N 1
ATOM 553 C CA . PHE A 1 72 ? -4.655 5.352 4.323 1.00 85.31 72 PHE A CA 1
ATOM 554 C C . PHE A 1 72 ? -4.808 6.853 4.071 1.00 85.31 72 PHE A C 1
ATOM 556 O O . PHE A 1 72 ? -5.903 7.406 4.222 1.00 85.31 72 PHE A O 1
ATOM 563 N N . THR A 1 73 ? -3.733 7.487 3.613 1.00 87.69 73 THR A N 1
ATOM 564 C CA . THR A 1 73 ? -3.699 8.877 3.135 1.00 87.69 73 THR A CA 1
ATOM 565 C C . THR A 1 73 ? -4.429 9.043 1.794 1.00 87.69 73 THR A C 1
ATOM 567 O O . T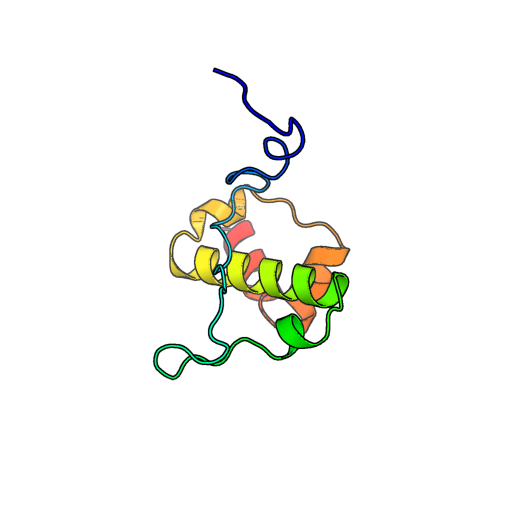HR A 1 73 ? -4.637 8.082 1.052 1.00 87.69 73 THR A O 1
ATOM 570 N N . ASP A 1 74 ? -4.782 10.276 1.411 1.00 87.12 74 ASP A N 1
ATOM 571 C CA . ASP A 1 74 ? -5.465 10.549 0.132 1.00 87.12 74 ASP A CA 1
ATOM 572 C C . ASP A 1 74 ? -4.690 10.062 -1.098 1.00 87.12 74 ASP A C 1
ATOM 574 O O . ASP A 1 74 ? -5.280 9.602 -2.078 1.00 87.12 74 ASP A O 1
ATOM 578 N N . LYS A 1 75 ? -3.355 10.148 -1.060 1.00 85.69 75 LYS A N 1
ATOM 579 C CA . LYS A 1 75 ? -2.499 9.656 -2.148 1.00 85.69 75 LYS A CA 1
ATOM 580 C C . LYS A 1 75 ? -2.621 8.141 -2.291 1.00 85.69 75 LYS A C 1
ATOM 582 O O . LYS A 1 75 ? -2.780 7.645 -3.402 1.00 85.69 75 LYS A O 1
ATOM 587 N N . GLU A 1 76 ? -2.595 7.427 -1.173 1.00 87.38 76 GLU A N 1
ATOM 588 C CA . GLU A 1 76 ? -2.721 5.970 -1.126 1.00 87.38 76 GLU A CA 1
ATOM 589 C C . GLU A 1 76 ? -4.107 5.519 -1.580 1.00 87.38 76 GLU A C 1
ATOM 591 O O . GLU A 1 76 ? -4.214 4.636 -2.423 1.00 87.38 76 GLU A O 1
ATOM 596 N N . ARG A 1 77 ? -5.172 6.192 -1.130 1.00 89.00 77 ARG A N 1
ATOM 597 C CA . ARG A 1 77 ? -6.542 5.919 -1.591 1.00 89.00 77 ARG A CA 1
ATOM 598 C C . ARG A 1 77 ? -6.694 6.108 -3.098 1.00 89.00 77 ARG A C 1
ATOM 600 O O . ARG A 1 77 ? -7.326 5.280 -3.747 1.00 89.00 77 ARG A O 1
ATOM 607 N N . LYS A 1 78 ? -6.085 7.151 -3.676 1.00 90.06 78 LYS A N 1
ATOM 608 C CA . LYS A 1 78 ? -6.067 7.355 -5.137 1.00 90.06 78 LYS A CA 1
ATOM 609 C C . LYS A 1 78 ? -5.354 6.220 -5.865 1.00 90.06 78 LYS A C 1
ATOM 611 O O . LYS A 1 78 ? -5.841 5.769 -6.898 1.00 90.06 78 LYS A O 1
ATOM 616 N N . VAL A 1 79 ? -4.229 5.748 -5.327 1.00 89.31 79 VAL A N 1
ATOM 617 C CA . VAL A 1 79 ? -3.530 4.577 -5.871 1.00 89.31 79 VAL A CA 1
ATOM 618 C C . VAL A 1 79 ? -4.437 3.353 -5.806 1.00 89.31 79 VAL A C 1
ATOM 620 O O . VAL A 1 79 ? -4.667 2.734 -6.837 1.00 89.31 79 VAL A O 1
ATOM 623 N N . LEU A 1 80 ? -5.012 3.049 -4.640 1.00 89.81 80 LEU A N 1
ATOM 624 C CA . LEU A 1 80 ? -5.902 1.901 -4.444 1.00 89.81 80 LEU A CA 1
ATOM 625 C C . LEU A 1 80 ? -7.138 1.962 -5.346 1.00 89.81 80 LEU A C 1
ATOM 627 O O . LEU A 1 80 ? -7.554 0.937 -5.878 1.00 89.81 80 LEU A O 1
ATOM 631 N N . SER A 1 81 ? -7.68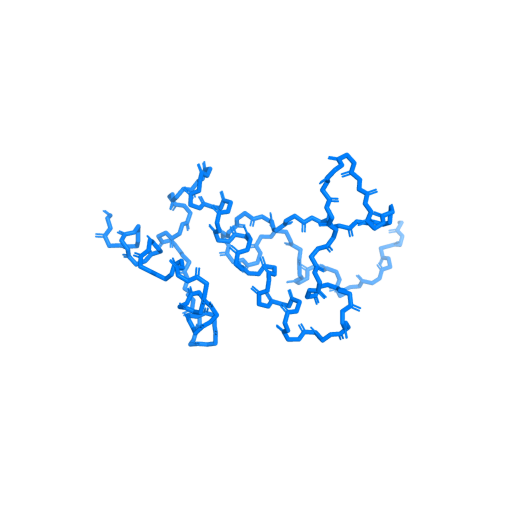1 3.159 -5.577 1.00 91.81 81 SER A N 1
ATOM 632 C CA . SER A 1 81 ? -8.780 3.389 -6.516 1.00 91.81 81 SER A CA 1
ATOM 633 C C . SER A 1 81 ? -8.364 3.083 -7.955 1.00 91.81 81 SER A C 1
ATOM 635 O O . SER A 1 81 ? -9.095 2.398 -8.664 1.00 91.81 81 SER A O 1
ATOM 637 N N . ARG A 1 82 ? -7.162 3.503 -8.373 1.00 88.38 82 ARG A N 1
ATOM 638 C CA . ARG A 1 82 ? -6.637 3.238 -9.723 1.00 88.38 82 ARG A CA 1
ATOM 639 C C . ARG A 1 82 ? -6.461 1.741 -10.011 1.00 88.38 82 ARG A C 1
ATOM 641 O O . ARG A 1 82 ? -6.641 1.337 -11.154 1.00 88.38 82 ARG A O 1
ATOM 648 N N . VAL A 1 83 ? -6.122 0.936 -9.001 1.00 87.50 83 VAL A N 1
ATOM 649 C CA . VAL A 1 83 ? -6.002 -0.537 -9.108 1.00 87.50 83 VAL A CA 1
ATOM 650 C C . VAL A 1 83 ? -7.292 -1.294 -8.768 1.00 87.50 83 VAL A C 1
ATOM 652 O O . VAL A 1 83 ? -7.314 -2.514 -8.897 1.00 87.50 83 VAL A O 1
ATOM 655 N N . GLY A 1 84 ? -8.360 -0.610 -8.345 1.00 90.00 84 GLY A N 1
ATOM 656 C CA . GLY A 1 84 ? -9.637 -1.241 -7.990 1.00 90.00 84 GLY A CA 1
ATOM 657 C C . GLY A 1 84 ? -9.646 -1.993 -6.652 1.00 90.00 84 GLY A C 1
ATOM 658 O O . GLY A 1 84 ? -10.518 -2.820 -6.434 1.00 90.00 84 GLY A O 1
ATOM 659 N N . LEU A 1 85 ? -8.692 -1.721 -5.753 1.00 89.00 85 LEU A N 1
ATOM 660 C CA . LEU A 1 85 ? -8.613 -2.341 -4.418 1.00 89.00 85 LEU A CA 1
ATOM 661 C C . LEU A 1 85 ? -9.283 -1.500 -3.322 1.00 89.00 85 LEU A C 1
ATOM 663 O O . LEU A 1 85 ? -9.441 -1.966 -2.195 1.00 89.00 85 LEU A O 1
ATOM 667 N N . LEU A 1 86 ? -9.644 -0.247 -3.620 1.00 90.25 86 LEU A N 1
ATOM 668 C CA . LEU A 1 86 ? -10.198 0.674 -2.626 1.00 90.25 86 LEU A CA 1
ATOM 669 C C . LEU A 1 86 ? -11.519 0.161 -2.034 1.00 90.25 86 LEU A C 1
ATOM 671 O O . LEU A 1 86 ? -11.704 0.244 -0.824 1.00 90.25 86 LEU A O 1
ATOM 675 N N . ASP A 1 87 ? -12.408 -0.385 -2.863 1.00 90.56 87 ASP A N 1
ATOM 676 C CA . ASP A 1 87 ? -13.704 -0.905 -2.419 1.00 90.56 87 ASP A CA 1
ATOM 677 C C . ASP A 1 87 ? -13.558 -2.049 -1.411 1.00 90.56 87 ASP A C 1
ATOM 679 O O . ASP A 1 87 ? -14.253 -2.073 -0.395 1.00 90.56 87 ASP A O 1
ATOM 683 N N . ASP A 1 88 ? -12.621 -2.969 -1.647 1.00 90.00 88 ASP A N 1
ATOM 684 C CA . ASP A 1 88 ? -12.378 -4.102 -0.752 1.00 90.00 88 ASP A CA 1
ATOM 685 C C . ASP A 1 88 ? -11.788 -3.650 0.584 1.00 90.00 88 ASP A C 1
ATOM 687 O O . ASP A 1 88 ? -12.225 -4.107 1.640 1.00 90.00 88 ASP A O 1
ATOM 691 N N . VAL A 1 89 ? -10.861 -2.689 0.558 1.00 88.94 89 VAL A N 1
ATOM 692 C CA . VAL A 1 89 ? -10.329 -2.078 1.783 1.00 88.94 89 VAL A CA 1
ATOM 693 C C . VAL A 1 89 ? -11.446 -1.424 2.592 1.00 88.94 89 VAL A C 1
ATOM 695 O O . VAL A 1 89 ? -11.558 -1.675 3.789 1.00 88.94 89 VAL A O 1
ATOM 698 N N . LEU A 1 90 ? -12.298 -0.618 1.954 1.00 89.38 90 LEU A N 1
ATOM 699 C CA . LEU A 1 90 ? -13.391 0.068 2.642 1.00 89.38 90 LEU A CA 1
ATOM 700 C C . LEU A 1 90 ? -14.411 -0.915 3.224 1.00 89.38 90 LEU A C 1
ATOM 702 O O . LEU A 1 90 ? -14.913 -0.685 4.321 1.00 89.38 90 LEU A O 1
ATOM 706 N N . ARG A 1 91 ? -14.710 -2.022 2.535 1.00 89.00 91 ARG A N 1
ATOM 707 C CA . ARG A 1 91 ? -15.575 -3.081 3.082 1.00 89.00 91 ARG A CA 1
ATOM 708 C C . ARG A 1 91 ? -14.983 -3.683 4.354 1.00 89.00 91 ARG A C 1
ATOM 710 O O . ARG A 1 91 ? -15.682 -3.784 5.357 1.00 89.00 91 ARG A O 1
ATOM 717 N N . LEU A 1 92 ? -13.698 -4.027 4.321 1.00 87.12 92 LEU A N 1
ATOM 718 C CA . LEU A 1 92 ? -13.002 -4.656 5.446 1.00 87.12 92 LEU A CA 1
ATOM 719 C C . LEU A 1 92 ? -12.779 -3.705 6.630 1.00 87.12 92 LEU A C 1
ATOM 721 O O . LEU A 1 92 ? -12.693 -4.167 7.759 1.00 87.12 92 LEU A O 1
ATOM 725 N N . GLN A 1 93 ? -12.720 -2.392 6.398 1.00 84.12 93 GLN A N 1
ATOM 726 C CA . GLN A 1 93 ? -12.618 -1.389 7.467 1.00 84.12 93 GLN A CA 1
ATOM 727 C C . GLN A 1 93 ? -13.941 -1.095 8.182 1.00 84.12 93 GLN A C 1
ATOM 729 O O . GLN A 1 93 ? -13.923 -0.587 9.299 1.00 84.12 93 GLN A O 1
ATOM 734 N N . ASN A 1 94 ? -15.078 -1.377 7.543 1.00 79.06 94 ASN A N 1
ATOM 735 C CA . ASN A 1 94 ? -16.413 -1.135 8.100 1.00 79.06 94 ASN A CA 1
ATOM 736 C C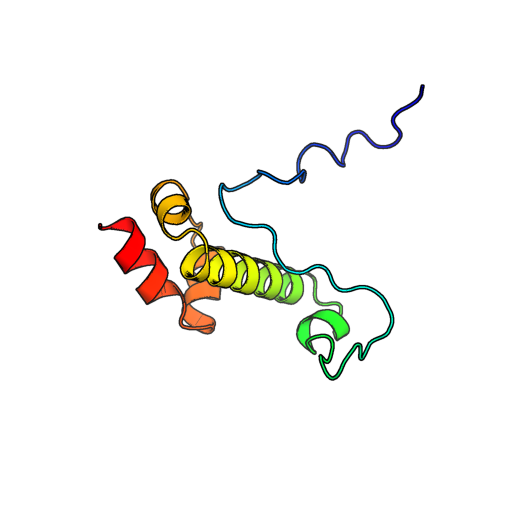 . ASN A 1 94 ? -17.049 -2.387 8.735 1.00 79.06 94 ASN A C 1
ATOM 738 O O . ASN A 1 94 ? -18.220 -2.338 9.112 1.00 79.06 94 ASN A O 1
ATOM 742 N N . THR A 1 95 ? -16.310 -3.498 8.799 1.00 64.62 95 THR A N 1
ATOM 743 C CA . THR A 1 95 ? -16.744 -4.767 9.407 1.00 64.62 95 THR A CA 1
ATOM 744 C C . THR A 1 95 ? -16.153 -4.897 10.803 1.00 64.62 95 THR A C 1
ATOM 746 O O . THR A 1 95 ? -16.899 -5.322 11.712 1.00 64.62 95 THR A O 1
#

Radius of gyration: 15.06 Å; chains: 1; bounding box: 46×30×33 Å

=== Feature glossary ===
The record interleaves many kinds of information about one protein. Here is each kind framed as the question it answers.

Q: What are the backbone torsion angles?
A: φ (phi) and ψ (psi) are the two rotatable backbone dihedrals per residue: φ is the C(i-1)–N–Cα–C torsion, ψ is the N–Cα–C–N(i+1) torsion, both in degrees on (−180°, 180°]. α-helical residues cluster near (−60°, −45°); β-strand residues near (−120°, +130°). A Ramachandran plot is simply a scatter of (φ, ψ) for every residue.

Q: What is the amino-acid chain?
A: This is the polypeptide sequence — one letter per residue, N-terminus first. Length ranges from a few dozen residues for small domains to over a thousand for large multi-domain proteins.

Q: How mobile is each atom in the crystal?
A: For experimental (PDB) structures, the B-factor (temperature factor) quantifies the positional spread of each atom in the crystal — a combination of thermal vibration and static disorder — in units of Å². High B-factors mark flexible loops or poorly resolved regions; low B-factors mark the rigid, well-ordered core.

Q: Are the domains correctly placed relative to each other?
A: Predicted Aligned Error (PAE) is an AlphaFold confidence matrix: entry (i, j) is the expected error in the position of residue j, in ångströms, when the prediction is superimposed on the true structure at residue i. Low PAE within a block of residues means that block is internally rigid and well-predicted; high PAE between two blocks means their relative placement is uncertain even if each block individually is confident.

Q: How confident is the AlphaFold model at each residue?
A: pLDDT is the predicted lDDT-Cα score: AlphaFold's confidence that the local environment of each residue (all inter-atomic distances within 15 Å) is correctly placed. It is a per-residue number between 0 and 100, with higher meaning more reliable.

Q: What family and function is it annotated with?
A: Functional annotations link the protein to curated databases. InterPro entries identify conserved domains and families by matching the sequence against member-database signatures (Pfam, PROSITE, CDD, …). Gene Ontology (GO) terms describe molecular function, biological process, and cellular component in a controlled vocabulary. CATH places the structure in a hierarchical fold classification (Class/Architecture/Topology/Homologous-superfamily). The organism is the source species.

Q: How big and how compact is the whole molecule?
A: Three whole-structure scalars: the radius of gyration (RMS distance of Cα from centroid, in Å), the count of Cα–Cα contacts (pairs closer than 8 Å and separated by more than four residues in sequence — i.e. tertiary, not local, contacts), and the bounding-box dimensions. Together they distinguish compact globular folds from extended fibres or disordered chains.

Q: What known structures does this most resemble?
A: The Foldseek neighbor list gives the closest experimentally determined structures in the PDB, ranked by structural alignment. TM-score near 1 means near-identical fold; near 0.3 means only rough topology match. This is how one finds what a novel AlphaFold prediction most resembles in the solved-structure universe.

Q: Which residues are buried vs exposed?
A: SASA measures how much of the protein is reachable by solvent. It is computed by rolling a water-sized probe over the atomic surface and summing the exposed area (Å²). Per-residue SASA distinguishes core (buried, low SASA) from surface (exposed, high SASA) residues; total SASA is a whole-molecule size measure.

Q: Which residues are in helices, strands, or loops?
A: Eight-state secondary structure (DSSP): H is the canonical α-helix, G the tighter 3₁₀-helix, I the wider π-helix; E/B are β-structure, T and S are turns and bends, and '-' is everything else. DSSP derives these from the pattern of main-chain N–H···O=C hydrogen bonds, not from the sequence.

Q: Where is each backbone atom in 3D?
A: Structure coordinates are given as an mmCIF _atom_site loop: one row per atom with element, residue name, chain id, sequence number, and x/y/z position in Å. Only the four main-chain atoms per residue are included here; side chains are omitted to keep the record compact.

Q: What if only a Cα trace is available?
A: Three-state secondary structure (P-SEA) collapses the eight DSSP classes into helix (a), strand (b), and coil (c). P-SEA assigns these from Cα geometry alone — distances and angles — without requiring backbone oxygens, so it works on any Cα trace.

Q: What do the rendered images show?
A: The six renders are orthographic views along the three Cartesian axes in both directions. Representation (cartoon, sticks, or surface) and color scheme (sequence-rainbow or by-chain) vary across proteins so the training set covers all the common visualization conventions.

Q: What does the local fold look like, residue by residue?
A: Foldseek's 3Di representation compresses backbone geometry into a per-residue letter drawn from a learned twenty-state alphabet. It captures the tertiary interaction pattern around each residue — which residues are packed against it in space, regardless of where they are in sequence.

Q: What do the diagnostic plots show?
A: The contact map is a binary N×N matrix image: pixel (i, j) is dark where Cα_i and Cα_j are within 8 Å and |i−j|>4. Because the |i−j|>4 filter removes local helical contacts, off-diagonal stripes parallel to the main diagonal indicate parallel β-sheets; stripes perpendicular to it indicate antiparallel β-sheets. The Ramachandran plot scatters every residue's (φ, ψ) pair against the sterically allowed regions. The PAE heatmap renders the predicted-aligned-error matrix.